Protein AF-A0A0G1GG68-F1 (afdb_monomer_lite)

pLDDT: mean 89.78, std 9.32, range [45.03, 97.19]

Sequence (156 aa):
MTKSARHTLVLLTSLGVIFFFASDQILANFTLQLSAALVVILIAIKHLNRRKPFHLLETVISTMAVVLVTGATGGTSSPFFFLNHFLLFEISYLLEPITCLSLSLGLMVFYLISGQTQGSAASLVPLISFIFMTPLAYLSGSLYKRLKKQPKELIR

Foldseek 3Di:
DDPLVVLLVLLLVLLVVLLVQCPDPVSVVCLLVLLVVLVVVLVVCCVVPVPDQDDSVSLSSLSSSLQSVCLNQQALPHPSLCSLLVSLLVCLQRHPLVSSVSVLVSSLVSSVVSVSQVPDPVSCVSNVVSVVSSVVSSVNSVVNVVVVPDPPVVPD

Organism: NCBI:txid1618443

Structure (mmCIF, N/CA/C/O backbone):
data_AF-A0A0G1GG68-F1
#
_entry.id   AF-A0A0G1GG68-F1
#
loop_
_atom_site.group_PDB
_atom_site.id
_atom_site.type_symbol
_atom_site.label_atom_id
_atom_site.label_alt_id
_atom_site.label_comp_id
_atom_site.label_asym_id
_atom_site.label_entity_id
_atom_site.label_seq_id
_atom_site.pdbx_PDB_ins_code
_atom_site.Cartn_x
_atom_site.Cartn_y
_atom_site.Cartn_z
_atom_site.occupancy
_atom_site.B_iso_or_equiv
_atom_site.auth_seq_id
_atom_site.auth_comp_id
_atom_site.auth_asym_id
_atom_site.auth_atom_id
_atom_site.pdbx_PDB_model_num
ATOM 1 N N . MET A 1 1 ? 4.101 -2.986 22.947 1.00 60.00 1 MET A N 1
ATOM 2 C CA . MET A 1 1 ? 3.761 -2.458 21.601 1.00 60.00 1 MET A CA 1
ATOM 3 C C . MET A 1 1 ? 2.335 -1.929 21.586 1.00 60.00 1 MET A C 1
ATOM 5 O O . MET A 1 1 ? 1.432 -2.669 21.973 1.00 60.00 1 MET A O 1
ATOM 9 N N . THR A 1 2 ? 2.133 -0.686 21.144 1.00 85.62 2 THR A N 1
ATOM 10 C CA . THR A 1 2 ? 0.797 -0.100 20.932 1.00 85.62 2 THR A CA 1
ATOM 11 C C . THR A 1 2 ? 0.059 -0.828 19.798 1.00 85.62 2 THR A C 1
ATOM 13 O O . THR A 1 2 ? 0.688 -1.447 18.938 1.00 85.62 2 THR A O 1
ATOM 16 N N . LYS A 1 3 ? -1.281 -0.780 19.786 1.00 85.25 3 LYS A N 1
ATOM 17 C CA . LYS A 1 3 ? -2.112 -1.428 18.750 1.00 85.25 3 LYS A CA 1
ATOM 18 C C . LYS A 1 3 ? -1.722 -0.982 17.333 1.00 85.25 3 LYS A C 1
ATOM 20 O O . LYS A 1 3 ? -1.520 -1.823 16.464 1.00 85.25 3 LYS A O 1
ATOM 25 N N . SER A 1 4 ? -1.510 0.321 17.152 1.00 86.19 4 SER A N 1
ATOM 26 C CA . SER A 1 4 ? -1.055 0.893 15.883 1.00 86.19 4 SER A CA 1
ATOM 27 C C . SER A 1 4 ? 0.317 0.363 15.454 1.00 86.19 4 SER A C 1
ATOM 29 O O . SER A 1 4 ? 0.471 -0.017 14.300 1.00 86.19 4 SER A O 1
ATOM 31 N N . ALA A 1 5 ? 1.282 0.225 16.374 1.00 89.44 5 ALA A N 1
ATOM 32 C CA . ALA A 1 5 ? 2.594 -0.334 16.039 1.00 89.44 5 ALA A CA 1
ATOM 33 C C . ALA A 1 5 ? 2.501 -1.778 15.518 1.00 89.44 5 ALA A C 1
ATOM 35 O O . ALA A 1 5 ? 3.222 -2.141 14.594 1.00 89.44 5 ALA A O 1
ATOM 36 N N . ARG A 1 6 ? 1.590 -2.597 16.068 1.00 91.12 6 ARG A N 1
ATOM 37 C CA . ARG A 1 6 ? 1.358 -3.963 15.565 1.00 91.12 6 ARG A CA 1
ATOM 38 C C . ARG A 1 6 ? 0.765 -3.947 14.158 1.00 91.12 6 ARG A C 1
ATOM 40 O O . ARG A 1 6 ? 1.236 -4.684 13.303 1.00 91.12 6 ARG A O 1
ATOM 47 N N . HIS A 1 7 ? -0.237 -3.103 13.913 1.00 92.50 7 HIS A N 1
ATOM 48 C CA . HIS A 1 7 ? -0.848 -2.973 12.589 1.00 92.50 7 HIS A CA 1
ATOM 49 C C . HIS A 1 7 ? 0.156 -2.490 11.542 1.00 92.50 7 HIS A C 1
ATOM 51 O O . HIS A 1 7 ? 0.258 -3.084 10.475 1.00 92.50 7 HIS A O 1
ATOM 57 N N . THR A 1 8 ? 0.943 -1.468 11.878 1.00 93.69 8 THR A N 1
ATOM 58 C CA . THR A 1 8 ? 2.023 -0.972 11.026 1.00 93.69 8 THR A CA 1
ATOM 59 C C . THR A 1 8 ? 3.031 -2.074 10.716 1.00 93.69 8 THR A C 1
ATOM 61 O O . THR A 1 8 ? 3.354 -2.276 9.551 1.00 93.69 8 THR A O 1
ATOM 64 N N . LEU A 1 9 ? 3.489 -2.825 11.724 1.00 94.56 9 LEU A N 1
ATOM 65 C CA . LEU A 1 9 ? 4.441 -3.917 11.513 1.00 94.56 9 LEU A CA 1
ATOM 66 C C . LEU A 1 9 ? 3.882 -4.976 10.555 1.00 94.56 9 LEU A C 1
ATOM 68 O O . LEU A 1 9 ? 4.578 -5.390 9.633 1.00 94.56 9 LEU A O 1
ATOM 72 N N . VAL A 1 10 ? 2.623 -5.381 10.737 1.00 95.50 10 VAL A N 1
ATOM 73 C CA . VAL A 1 10 ? 1.965 -6.368 9.866 1.00 95.50 10 VAL A CA 1
ATOM 74 C C . VAL A 1 10 ? 1.855 -5.856 8.427 1.00 95.50 10 VAL A C 1
ATOM 76 O O . VAL A 1 10 ? 2.174 -6.592 7.497 1.00 95.50 10 VAL A O 1
ATOM 79 N N . LEU A 1 11 ? 1.469 -4.593 8.227 1.00 95.38 11 LEU A N 1
ATOM 80 C CA . LEU A 1 11 ? 1.363 -4.012 6.885 1.00 95.38 11 LEU A CA 1
ATOM 81 C C . LEU A 1 11 ? 2.730 -3.871 6.205 1.00 95.38 11 LEU A C 1
ATOM 83 O O . LEU A 1 11 ? 2.870 -4.243 5.043 1.00 95.38 11 LEU A O 1
ATOM 87 N N . LEU A 1 12 ? 3.761 -3.419 6.920 1.00 96.00 12 LEU A N 1
ATOM 88 C CA . LEU A 1 12 ? 5.121 -3.360 6.370 1.00 96.00 12 LEU A CA 1
ATOM 89 C C . LEU A 1 12 ? 5.661 -4.758 6.047 1.00 96.00 12 LEU A C 1
ATOM 91 O O . LEU A 1 12 ? 6.300 -4.948 5.017 1.00 96.00 12 LEU A O 1
ATOM 95 N N . THR A 1 13 ? 5.338 -5.753 6.876 1.00 95.50 13 THR A N 1
ATOM 96 C CA . THR A 1 13 ? 5.674 -7.155 6.590 1.00 95.50 13 THR A CA 1
ATOM 97 C C . THR A 1 13 ? 4.985 -7.625 5.309 1.00 95.50 13 THR A C 1
ATOM 99 O O . THR A 1 13 ? 5.619 -8.284 4.492 1.00 95.50 13 THR A O 1
ATOM 102 N N . SER A 1 14 ? 3.724 -7.238 5.077 1.00 95.94 14 SER A N 1
ATOM 103 C CA . SER A 1 14 ? 3.024 -7.573 3.830 1.00 95.94 14 SER A CA 1
ATOM 104 C C . SER A 1 14 ? 3.705 -6.977 2.593 1.00 95.94 14 SER A C 1
ATOM 106 O O . SER A 1 14 ? 3.840 -7.674 1.593 1.00 95.94 14 SER A O 1
ATOM 108 N N . LEU A 1 15 ? 4.240 -5.751 2.680 1.00 96.12 15 LEU A N 1
ATOM 109 C CA . LEU A 1 15 ? 5.058 -5.176 1.604 1.00 96.12 15 LEU A CA 1
ATOM 110 C C . LEU A 1 15 ? 6.341 -5.982 1.371 1.00 96.12 15 LEU A C 1
ATOM 112 O O . LEU A 1 15 ? 6.711 -6.213 0.225 1.00 96.12 15 LEU A O 1
ATOM 116 N N . GLY A 1 16 ? 6.992 -6.453 2.439 1.00 94.31 16 GLY A N 1
ATOM 117 C CA . GLY A 1 16 ? 8.163 -7.328 2.340 1.00 94.31 16 GLY A CA 1
ATOM 118 C C . GLY A 1 16 ? 7.858 -8.665 1.657 1.00 94.31 16 GLY A C 1
ATOM 119 O O . GLY A 1 16 ? 8.627 -9.113 0.810 1.00 94.31 16 GLY A O 1
ATOM 120 N N . VAL A 1 17 ? 6.706 -9.273 1.958 1.00 94.62 17 VAL A N 1
ATOM 121 C CA . VAL A 1 17 ? 6.243 -10.501 1.287 1.00 94.62 17 VAL A CA 1
ATOM 122 C C . VAL A 1 17 ? 6.031 -10.259 -0.207 1.00 94.62 17 VAL A C 1
ATOM 124 O O . VAL A 1 17 ? 6.481 -11.059 -1.023 1.00 94.62 17 VAL A O 1
ATOM 127 N N . ILE A 1 18 ? 5.391 -9.147 -0.577 1.00 94.50 18 ILE A N 1
ATOM 128 C CA . ILE A 1 18 ? 5.194 -8.781 -1.988 1.00 94.50 18 ILE A CA 1
ATOM 129 C C . ILE A 1 18 ? 6.528 -8.525 -2.676 1.00 94.50 18 ILE A C 1
ATOM 131 O O . ILE A 1 18 ? 6.714 -8.949 -3.809 1.00 94.50 18 ILE A O 1
ATOM 135 N N . PHE A 1 19 ? 7.455 -7.844 -2.005 1.00 93.19 19 PHE A N 1
ATOM 136 C CA . PHE A 1 19 ? 8.781 -7.573 -2.546 1.00 93.19 19 PHE A CA 1
ATOM 137 C C . PHE A 1 19 ? 9.507 -8.876 -2.884 1.00 93.19 19 PHE A C 1
ATOM 139 O O . PHE A 1 19 ? 10.027 -9.020 -3.988 1.00 93.19 19 PHE A O 1
ATOM 146 N N . PHE A 1 20 ? 9.481 -9.848 -1.969 1.00 92.00 20 PHE A N 1
ATOM 147 C CA . PHE A 1 20 ? 10.051 -11.171 -2.208 1.00 92.00 20 PHE A CA 1
ATOM 148 C C . PHE A 1 20 ? 9.349 -11.894 -3.365 1.00 92.00 20 PHE A C 1
ATOM 150 O O . PHE A 1 20 ? 10.013 -12.419 -4.252 1.00 92.00 20 PHE A O 1
ATOM 157 N N . PHE A 1 21 ? 8.013 -11.859 -3.401 1.00 91.44 21 PHE A N 1
ATOM 158 C CA . PHE A 1 21 ? 7.219 -12.471 -4.469 1.00 91.44 21 PHE A CA 1
ATOM 159 C C . PHE A 1 21 ? 7.524 -11.872 -5.851 1.00 91.44 21 PHE A C 1
ATOM 161 O O . PHE A 1 21 ? 7.688 -12.605 -6.820 1.00 91.44 21 PHE A O 1
ATOM 168 N N . ALA A 1 22 ? 7.612 -10.544 -5.943 1.00 87.94 22 ALA A N 1
ATOM 169 C CA . ALA A 1 22 ? 7.856 -9.825 -7.191 1.00 87.94 22 ALA A CA 1
ATOM 170 C C . ALA A 1 22 ? 9.317 -9.910 -7.664 1.00 87.94 22 ALA A C 1
ATOM 172 O O . ALA A 1 22 ? 9.585 -9.686 -8.841 1.00 87.94 22 ALA A O 1
ATOM 173 N N . SER A 1 23 ? 10.251 -10.219 -6.760 1.00 88.19 23 SER A N 1
ATOM 174 C CA . SER A 1 23 ? 11.673 -10.383 -7.090 1.00 88.19 23 SER A CA 1
ATOM 175 C C . SER A 1 23 ? 11.993 -11.758 -7.685 1.00 88.19 23 SER A C 1
ATOM 177 O O . SER A 1 23 ? 13.050 -11.932 -8.285 1.00 88.19 23 SER A O 1
ATOM 179 N N . ASP A 1 24 ? 11.106 -12.740 -7.519 1.00 91.06 24 ASP A N 1
ATOM 180 C CA . ASP A 1 24 ? 11.285 -14.083 -8.063 1.00 91.06 24 ASP A CA 1
ATOM 181 C C . ASP A 1 24 ? 10.765 -14.178 -9.508 1.00 91.06 24 ASP A C 1
ATOM 183 O O . ASP A 1 24 ? 9.628 -13.815 -9.815 1.00 91.06 24 ASP A O 1
ATOM 187 N N . GLN A 1 25 ? 11.602 -14.698 -10.409 1.00 86.88 25 GLN A N 1
ATOM 188 C CA . GLN A 1 25 ? 11.333 -14.733 -11.849 1.00 86.88 25 GLN A CA 1
ATOM 189 C C . GLN A 1 25 ? 10.159 -15.650 -12.236 1.00 86.88 25 GLN A C 1
ATOM 191 O O . GLN A 1 25 ? 9.513 -15.420 -13.260 1.00 86.88 25 GLN A O 1
ATOM 196 N N . ILE A 1 26 ? 9.874 -16.691 -11.450 1.00 89.69 26 ILE A N 1
ATOM 197 C CA . ILE A 1 26 ? 8.784 -17.637 -11.718 1.00 89.69 26 ILE A CA 1
ATOM 198 C C . ILE A 1 26 ? 7.485 -17.080 -11.143 1.00 89.69 26 ILE A C 1
ATOM 200 O O . ILE A 1 26 ? 6.479 -17.009 -11.855 1.00 89.69 26 ILE A O 1
ATOM 204 N N . LEU A 1 27 ? 7.511 -16.656 -9.877 1.00 87.88 27 LEU A N 1
ATOM 205 C CA . LEU A 1 27 ? 6.339 -16.151 -9.157 1.00 87.88 27 LEU A CA 1
ATOM 206 C C . LEU A 1 27 ? 5.819 -14.843 -9.762 1.00 87.88 27 LEU A C 1
ATOM 208 O O . LEU A 1 27 ? 4.602 -14.666 -9.851 1.00 87.88 27 LEU A O 1
ATOM 212 N N . ALA A 1 28 ? 6.703 -13.972 -10.259 1.00 87.56 28 ALA A N 1
ATOM 213 C CA . ALA A 1 28 ? 6.314 -12.708 -10.882 1.00 87.56 28 ALA A CA 1
ATOM 214 C C . ALA A 1 28 ? 5.331 -12.885 -12.059 1.00 87.56 28 ALA A C 1
ATOM 216 O O . ALA A 1 28 ? 4.453 -12.038 -12.248 1.00 87.56 28 ALA A O 1
ATOM 217 N N . ASN A 1 29 ? 5.383 -14.008 -12.789 1.00 90.50 29 ASN A N 1
ATOM 218 C CA . ASN A 1 29 ? 4.451 -14.300 -13.892 1.00 90.50 29 ASN A CA 1
ATOM 219 C C . ASN A 1 29 ? 3.003 -14.518 -13.426 1.00 90.50 29 ASN A C 1
ATOM 221 O O . ASN A 1 29 ? 2.071 -14.411 -14.223 1.00 90.50 29 ASN A O 1
ATOM 225 N N . PHE A 1 30 ? 2.811 -14.812 -12.140 1.00 92.75 30 PHE A N 1
ATOM 226 C CA . PHE A 1 30 ? 1.506 -15.039 -11.524 1.00 92.75 30 PHE A CA 1
ATOM 227 C C . PHE A 1 30 ? 0.990 -13.816 -10.755 1.00 92.75 30 PHE A C 1
ATOM 229 O O . PHE A 1 30 ? -0.026 -13.907 -10.066 1.00 92.75 30 PHE A O 1
ATOM 236 N N . THR A 1 31 ? 1.661 -12.662 -10.854 1.00 92.81 31 THR A N 1
ATOM 237 C CA . THR A 1 31 ? 1.313 -11.446 -10.095 1.00 92.81 31 THR A CA 1
ATOM 23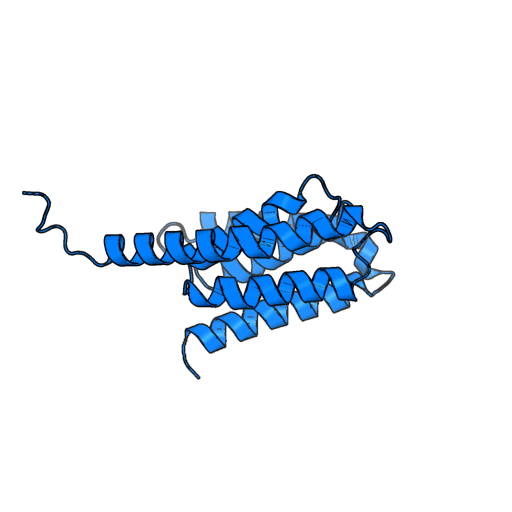8 C C . THR A 1 31 ? -0.121 -10.986 -10.358 1.00 92.81 31 THR A C 1
ATOM 240 O O . THR A 1 31 ? -0.843 -10.624 -9.425 1.00 92.81 31 THR A O 1
ATOM 243 N N . LEU A 1 32 ? -0.567 -11.018 -11.619 1.00 91.12 32 LEU A N 1
ATOM 244 C CA . LEU A 1 32 ? -1.909 -10.563 -11.985 1.00 91.12 32 LEU A CA 1
ATOM 245 C C . LEU A 1 32 ? -2.991 -11.556 -11.529 1.00 91.12 32 LEU A C 1
ATOM 247 O O . LEU A 1 32 ? -4.052 -11.157 -11.059 1.00 91.12 32 LEU A O 1
ATOM 251 N N . GLN A 1 33 ? -2.708 -12.855 -11.608 1.00 94.88 33 GLN A N 1
ATOM 252 C CA . GLN A 1 33 ? -3.591 -13.923 -11.146 1.00 94.88 33 GLN A CA 1
ATOM 253 C C . GLN A 1 33 ? -3.718 -13.889 -9.620 1.00 94.88 33 GLN A C 1
ATOM 255 O O . GLN A 1 33 ? -4.823 -14.001 -9.091 1.00 94.88 33 GLN A O 1
ATOM 260 N N . LEU A 1 34 ? -2.605 -13.677 -8.912 1.00 94.62 34 LEU A N 1
ATOM 261 C CA . LEU A 1 34 ? -2.590 -13.531 -7.461 1.00 94.62 34 LEU A CA 1
ATOM 262 C C . LEU A 1 34 ? -3.370 -12.291 -7.025 1.00 94.62 34 LEU A C 1
ATOM 264 O O . LEU A 1 34 ? -4.174 -12.375 -6.099 1.00 94.62 34 LEU A O 1
ATOM 268 N N . SER A 1 35 ? -3.180 -11.151 -7.692 1.00 94.38 35 SER A N 1
ATOM 269 C CA . SER A 1 35 ? -3.916 -9.935 -7.343 1.00 94.38 35 SER A CA 1
ATOM 270 C C . SER A 1 35 ? -5.422 -10.088 -7.576 1.00 94.38 35 SER A C 1
ATOM 272 O O . SER A 1 35 ? -6.209 -9.735 -6.697 1.00 94.38 35 SER A O 1
ATOM 274 N N . ALA A 1 36 ? -5.832 -10.715 -8.682 1.00 94.38 36 ALA A N 1
ATOM 275 C CA . ALA A 1 36 ? -7.230 -11.055 -8.935 1.00 94.38 36 ALA A CA 1
ATOM 276 C C . ALA A 1 36 ? -7.792 -12.000 -7.859 1.00 94.38 36 ALA A C 1
ATOM 278 O O . ALA A 1 36 ? -8.871 -11.747 -7.318 1.00 94.38 36 ALA A O 1
ATOM 279 N N . ALA A 1 37 ? -7.048 -13.047 -7.490 1.00 96.56 37 ALA A N 1
ATOM 280 C CA . ALA A 1 37 ? -7.442 -13.970 -6.429 1.00 96.56 37 ALA A CA 1
ATOM 281 C C . ALA A 1 37 ? -7.615 -13.253 -5.081 1.00 96.56 37 ALA A C 1
ATOM 283 O O . ALA A 1 37 ? -8.614 -13.470 -4.398 1.00 96.56 37 ALA A O 1
ATOM 284 N N . LEU A 1 38 ? -6.698 -12.350 -4.717 1.00 95.69 38 LEU A N 1
ATOM 285 C CA . LEU A 1 38 ? -6.792 -11.547 -3.494 1.00 95.69 38 LEU A CA 1
ATOM 286 C C . LEU A 1 38 ? -8.033 -10.648 -3.486 1.00 95.69 38 LEU A C 1
ATOM 288 O O . LEU A 1 38 ? -8.713 -10.569 -2.465 1.00 95.69 38 LEU A O 1
ATOM 292 N N . VAL A 1 39 ? -8.373 -10.019 -4.614 1.00 94.00 39 VAL A N 1
ATOM 293 C CA . VAL A 1 39 ? -9.599 -9.210 -4.736 1.00 94.00 39 VAL A CA 1
ATOM 294 C C . VAL A 1 39 ? -10.848 -10.079 -4.579 1.00 94.00 39 VAL A C 1
ATOM 296 O O . VAL A 1 39 ? -11.755 -9.715 -3.831 1.00 94.00 39 VAL A O 1
ATOM 299 N N . VAL A 1 40 ? -10.895 -11.252 -5.217 1.00 95.88 40 VAL A N 1
ATOM 300 C CA . VAL A 1 40 ? -12.015 -12.198 -5.059 1.00 95.88 40 VAL A CA 1
ATOM 301 C C . VAL A 1 40 ? -12.149 -12.647 -3.604 1.00 95.88 40 VAL A C 1
ATOM 303 O O . VAL A 1 40 ? -13.253 -12.638 -3.059 1.00 95.88 40 VAL A O 1
ATOM 306 N N . ILE A 1 41 ? -11.035 -12.977 -2.945 1.00 94.31 41 ILE A N 1
ATOM 307 C CA . ILE A 1 41 ? -11.006 -13.343 -1.524 1.00 94.31 41 ILE A CA 1
ATOM 308 C C . ILE A 1 41 ? -11.516 -12.187 -0.658 1.00 94.31 41 ILE A C 1
ATOM 310 O O . ILE A 1 41 ? -12.341 -12.412 0.226 1.00 94.31 41 ILE A O 1
ATOM 314 N N . LEU A 1 42 ? -11.087 -10.950 -0.922 1.00 92.12 42 LEU A N 1
ATOM 315 C CA . LEU A 1 42 ? -11.546 -9.764 -0.194 1.00 92.12 42 LEU A CA 1
ATOM 316 C C . LEU A 1 42 ? -13.070 -9.601 -0.299 1.00 92.12 42 LEU A C 1
ATOM 318 O O . LEU A 1 42 ? -13.750 -9.415 0.714 1.00 92.12 42 LEU A O 1
ATOM 322 N N . ILE A 1 43 ? -13.617 -9.728 -1.512 1.00 91.69 43 ILE A N 1
ATOM 323 C CA . ILE A 1 43 ? -15.061 -9.657 -1.769 1.00 91.69 43 ILE A CA 1
ATOM 324 C C . ILE A 1 43 ? -15.790 -10.792 -1.043 1.00 91.69 43 ILE A C 1
ATOM 326 O O . ILE A 1 43 ? -16.803 -10.543 -0.387 1.00 91.69 43 ILE A O 1
ATOM 330 N N . ALA A 1 44 ? -15.274 -12.021 -1.106 1.00 92.62 44 ALA A N 1
ATOM 331 C CA . ALA A 1 44 ? -15.870 -13.185 -0.455 1.00 92.62 44 ALA A CA 1
ATOM 332 C C . ALA A 1 44 ? -15.902 -13.036 1.075 1.00 92.62 44 ALA A C 1
ATOM 334 O O . ALA A 1 44 ? -16.951 -13.234 1.694 1.00 92.62 44 ALA A O 1
ATOM 335 N N . ILE A 1 45 ? -14.789 -12.609 1.684 1.00 89.06 45 ILE A N 1
ATOM 336 C CA . ILE A 1 45 ? -14.704 -12.327 3.124 1.00 89.06 45 ILE A CA 1
ATOM 337 C C . ILE A 1 45 ? -15.731 -11.267 3.502 1.00 89.06 45 ILE A C 1
ATOM 339 O O . ILE A 1 45 ? -16.491 -11.462 4.454 1.00 89.06 45 ILE A O 1
ATOM 343 N N . LYS A 1 46 ? -15.810 -10.173 2.738 1.00 86.69 46 LYS A N 1
ATOM 344 C CA . LYS A 1 46 ? -16.751 -9.093 3.031 1.00 86.69 46 LYS A CA 1
ATOM 345 C C . LYS A 1 46 ? -18.203 -9.542 2.902 1.00 86.69 46 LYS A C 1
ATOM 347 O O . LYS A 1 46 ? -19.048 -9.166 3.719 1.00 86.69 46 LYS A O 1
ATOM 352 N N . HIS A 1 47 ? -18.489 -10.351 1.887 1.00 88.44 47 HIS A N 1
ATOM 353 C CA . HIS A 1 47 ? -19.816 -10.891 1.640 1.00 88.44 47 HIS A CA 1
ATOM 354 C C . HIS A 1 47 ? -20.264 -11.847 2.747 1.00 88.44 47 HIS A C 1
ATOM 356 O O . HIS A 1 47 ? -21.441 -11.831 3.108 1.00 88.44 47 HIS A O 1
ATOM 362 N N . LEU A 1 48 ? -19.345 -12.640 3.305 1.00 87.88 48 LEU A N 1
ATOM 363 C CA . LEU A 1 48 ? -19.627 -13.578 4.392 1.00 87.88 48 LEU A CA 1
ATOM 364 C C . LEU A 1 48 ? -19.721 -12.871 5.755 1.00 87.88 48 LEU A C 1
ATOM 366 O O . LEU A 1 48 ? -20.603 -13.162 6.559 1.00 87.88 48 LEU A O 1
ATOM 370 N N . ASN A 1 49 ? -18.871 -11.872 5.997 1.00 85.12 49 ASN A N 1
ATOM 371 C CA . ASN A 1 49 ? -18.766 -11.159 7.272 1.00 85.12 49 ASN A CA 1
ATOM 372 C C . ASN A 1 49 ? -19.548 -9.834 7.310 1.00 85.12 49 ASN A C 1
ATOM 374 O O . ASN A 1 49 ? -19.123 -8.893 7.981 1.00 85.12 49 ASN A O 1
ATOM 378 N N . ARG A 1 50 ? -20.720 -9.741 6.658 1.00 75.44 50 ARG A N 1
ATOM 379 C CA . ARG A 1 50 ? -21.478 -8.473 6.477 1.00 75.44 50 ARG A CA 1
ATOM 380 C C . ARG A 1 50 ? -21.690 -7.633 7.744 1.00 75.44 50 ARG A C 1
ATOM 382 O O . ARG A 1 50 ? -21.871 -6.424 7.642 1.00 75.44 50 ARG A O 1
ATOM 389 N N . ARG A 1 51 ? -21.698 -8.257 8.928 1.00 70.88 51 ARG A N 1
ATOM 390 C CA . ARG A 1 51 ? -21.947 -7.597 10.223 1.00 70.88 51 ARG A CA 1
ATOM 391 C C . ARG A 1 51 ? -20.688 -7.200 10.995 1.00 70.88 51 ARG A C 1
ATOM 393 O O . ARG A 1 51 ? -20.806 -6.484 11.986 1.00 70.88 51 ARG A O 1
ATOM 400 N N . LYS A 1 52 ? -19.501 -7.662 10.592 1.00 71.44 52 LYS A N 1
ATOM 401 C CA . LYS A 1 52 ? -18.257 -7.340 11.298 1.00 71.44 52 LYS A CA 1
ATOM 402 C C . LYS A 1 52 ? -17.629 -6.070 10.713 1.00 71.44 52 LYS A C 1
ATOM 404 O O . LYS A 1 52 ? -17.672 -5.868 9.494 1.00 71.44 52 LYS A O 1
ATOM 409 N N . PRO A 1 53 ? -17.091 -5.180 11.567 1.00 69.62 53 PRO A N 1
ATOM 410 C CA . PRO A 1 53 ? -16.330 -4.036 11.089 1.00 69.62 53 PRO A CA 1
ATOM 411 C C . PRO A 1 53 ? -15.120 -4.529 10.297 1.00 69.62 53 PRO A C 1
ATOM 413 O O . PRO A 1 53 ? -14.592 -5.598 10.590 1.00 69.62 53 PRO A O 1
ATOM 416 N N . PHE A 1 54 ? -14.694 -3.743 9.308 1.00 66.88 54 PHE A N 1
ATOM 417 C 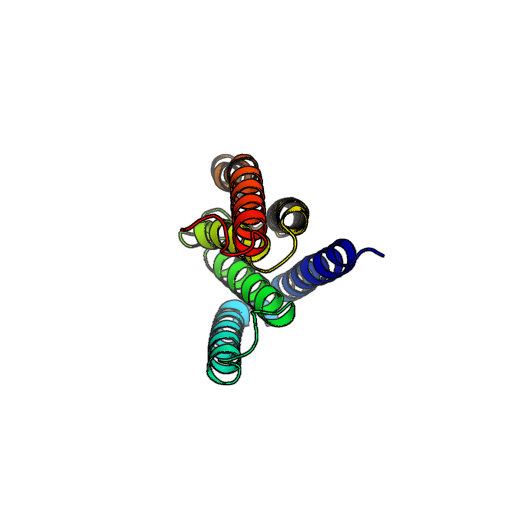CA . PHE A 1 54 ? -13.514 -4.085 8.526 1.00 66.88 54 PHE A CA 1
ATOM 418 C C . PHE A 1 54 ? -12.290 -4.267 9.457 1.00 66.88 54 PHE A C 1
ATOM 420 O O . PHE A 1 54 ? -12.066 -3.440 10.349 1.00 66.88 54 PHE A O 1
ATOM 427 N N . HIS A 1 55 ? -11.537 -5.353 9.291 1.00 82.31 55 HIS A N 1
ATOM 428 C CA . HIS A 1 55 ? -10.444 -5.793 10.163 1.00 82.31 55 HIS A CA 1
ATOM 429 C C . HIS A 1 55 ? -9.072 -5.717 9.471 1.00 82.31 55 HIS A C 1
ATOM 431 O O . HIS A 1 55 ? -8.966 -5.596 8.256 1.00 82.31 55 HIS A O 1
ATOM 437 N N . LEU A 1 56 ? -8.003 -5.864 10.266 1.00 89.56 56 LEU A N 1
ATOM 438 C CA . LEU A 1 56 ? -6.605 -5.853 9.813 1.00 89.56 56 LEU A CA 1
ATOM 439 C C . LEU A 1 56 ? -6.340 -6.770 8.607 1.00 89.56 56 LEU A C 1
ATOM 441 O O . LEU A 1 56 ? -5.601 -6.386 7.710 1.00 89.56 56 LEU A O 1
ATOM 445 N N . LEU A 1 57 ? -6.943 -7.962 8.579 1.00 90.12 57 LEU A N 1
ATOM 446 C CA . LEU A 1 57 ? -6.747 -8.935 7.502 1.00 90.12 57 LEU A CA 1
ATOM 447 C C . LEU A 1 57 ? -7.226 -8.402 6.145 1.00 90.12 57 LEU A C 1
ATOM 449 O O . LEU A 1 57 ? -6.522 -8.536 5.152 1.00 90.12 57 LEU A O 1
ATOM 453 N N . GLU A 1 58 ? -8.393 -7.763 6.103 1.00 91.38 58 GLU A N 1
ATOM 454 C CA . GLU A 1 58 ? -8.929 -7.192 4.866 1.00 91.38 58 GLU A CA 1
ATOM 455 C C . GLU A 1 58 ? -8.041 -6.046 4.368 1.00 91.38 58 GLU A C 1
ATOM 457 O O . GLU A 1 58 ? -7.760 -5.963 3.177 1.00 91.38 58 GLU A O 1
ATOM 462 N N . THR A 1 59 ? -7.509 -5.227 5.280 1.00 93.38 59 THR A N 1
ATOM 463 C CA . THR A 1 59 ? -6.559 -4.161 4.935 1.00 93.38 59 THR A CA 1
ATOM 464 C C . THR A 1 59 ? -5.220 -4.705 4.429 1.00 93.38 59 THR A C 1
ATOM 466 O O . THR A 1 59 ? -4.625 -4.122 3.525 1.00 93.38 59 THR A O 1
ATOM 469 N N . VAL A 1 60 ? -4.742 -5.833 4.967 1.00 95.62 60 VAL A N 1
ATOM 470 C CA . VAL A 1 60 ? -3.545 -6.525 4.457 1.00 95.62 60 VAL A CA 1
ATOM 471 C C . VAL A 1 60 ? -3.792 -7.035 3.041 1.00 95.62 60 VAL A C 1
ATOM 473 O O . VAL A 1 60 ? -2.987 -6.773 2.155 1.00 95.62 60 VAL A O 1
ATOM 476 N N . ILE A 1 61 ? -4.925 -7.701 2.806 1.00 95.31 61 ILE A N 1
ATOM 477 C CA . ILE A 1 61 ? -5.295 -8.213 1.480 1.00 95.31 61 ILE A CA 1
ATOM 478 C C . ILE A 1 61 ? -5.445 -7.062 0.477 1.00 95.31 61 ILE A C 1
ATOM 480 O O . ILE A 1 61 ? -4.912 -7.159 -0.626 1.00 95.31 61 ILE A O 1
ATOM 484 N N . SER A 1 62 ? -6.106 -5.964 0.865 1.00 95.50 62 SER A N 1
ATOM 485 C CA . SER A 1 62 ? -6.240 -4.758 0.034 1.00 95.50 62 SER A CA 1
ATOM 486 C C . SER A 1 62 ? -4.870 -4.165 -0.309 1.00 95.50 62 SER A C 1
ATOM 488 O O . SER A 1 62 ? -4.562 -3.955 -1.481 1.00 95.50 62 SER A O 1
ATOM 490 N N . THR A 1 63 ? -3.994 -4.006 0.693 1.00 96.62 63 THR A N 1
ATOM 491 C CA . THR A 1 63 ? -2.612 -3.533 0.497 1.00 96.62 63 THR A CA 1
ATOM 492 C C . THR A 1 63 ? -1.868 -4.410 -0.501 1.00 96.62 63 THR A C 1
ATOM 494 O O . THR A 1 63 ? -1.270 -3.901 -1.448 1.00 96.62 63 THR A O 1
ATOM 497 N N . MET A 1 64 ? -1.943 -5.732 -0.328 1.00 97.00 64 MET A N 1
ATOM 498 C CA . MET A 1 64 ? -1.277 -6.672 -1.221 1.00 97.00 64 MET A CA 1
ATOM 499 C C . MET A 1 64 ? -1.814 -6.597 -2.645 1.00 97.00 64 MET A C 1
ATOM 501 O O . MET A 1 64 ? -1.033 -6.489 -3.587 1.00 97.00 64 MET A O 1
ATOM 505 N N . ALA A 1 65 ? -3.135 -6.602 -2.809 1.00 96.44 65 ALA A N 1
ATOM 506 C CA . ALA A 1 65 ? -3.770 -6.530 -4.117 1.00 96.44 65 ALA A CA 1
ATOM 507 C C . ALA A 1 65 ? -3.391 -5.241 -4.860 1.00 96.44 65 ALA A C 1
ATOM 509 O O . ALA A 1 65 ? -2.979 -5.302 -6.017 1.00 96.44 65 ALA A O 1
ATOM 510 N N . VAL A 1 66 ? -3.468 -4.086 -4.192 1.00 96.56 66 VAL A N 1
ATOM 511 C CA . VAL A 1 66 ? -3.149 -2.782 -4.792 1.00 96.56 66 VAL A CA 1
ATOM 512 C C . VAL A 1 66 ? -1.695 -2.721 -5.251 1.00 96.56 66 VAL A C 1
ATOM 514 O O . VAL A 1 66 ? -1.431 -2.331 -6.390 1.00 96.56 66 VAL A O 1
ATOM 517 N N . VAL A 1 67 ? -0.751 -3.134 -4.404 1.00 96.19 67 VAL A N 1
ATOM 518 C CA . VAL A 1 67 ? 0.681 -3.082 -4.733 1.00 96.19 67 VAL A CA 1
ATOM 519 C C . VAL A 1 67 ? 1.036 -4.077 -5.842 1.00 96.19 67 VAL A C 1
ATOM 521 O O . VAL A 1 67 ? 1.784 -3.729 -6.751 1.00 96.19 67 VAL A O 1
ATOM 524 N N . LEU A 1 68 ? 0.458 -5.284 -5.838 1.00 95.31 68 LEU A N 1
ATOM 525 C CA . LEU A 1 68 ? 0.671 -6.266 -6.909 1.00 95.31 68 LEU A CA 1
ATOM 526 C C . LEU A 1 68 ? 0.116 -5.775 -8.255 1.00 95.31 68 LEU A C 1
ATOM 528 O O . LEU A 1 68 ? 0.810 -5.868 -9.265 1.00 95.31 68 LEU A O 1
ATOM 532 N N . VAL A 1 69 ? -1.106 -5.222 -8.287 1.00 95.25 69 VAL A N 1
ATOM 533 C CA . VAL A 1 69 ? -1.702 -4.677 -9.524 1.00 95.25 69 VAL A CA 1
ATOM 534 C C . VAL A 1 69 ? -0.847 -3.549 -10.077 1.00 95.25 69 VAL A C 1
ATOM 536 O O . VAL A 1 69 ? -0.541 -3.525 -11.267 1.00 95.25 69 VAL A O 1
ATOM 539 N N . THR A 1 70 ? -0.458 -2.604 -9.228 1.00 94.81 70 THR A N 1
ATOM 540 C CA . THR A 1 70 ? 0.296 -1.425 -9.667 1.00 94.81 70 THR A CA 1
ATOM 541 C C . THR A 1 70 ? 1.714 -1.786 -10.092 1.00 94.81 70 THR A C 1
ATOM 543 O O . THR A 1 70 ? 2.148 -1.319 -11.140 1.00 94.81 70 THR A O 1
ATOM 546 N N . GLY A 1 71 ? 2.386 -2.703 -9.390 1.00 92.31 71 GLY A N 1
ATOM 547 C CA . GLY A 1 71 ? 3.664 -3.272 -9.824 1.00 92.31 71 GLY A CA 1
ATOM 548 C C . GLY A 1 71 ? 3.574 -3.977 -11.183 1.00 92.31 71 GLY A C 1
ATOM 549 O O . GLY A 1 71 ? 4.353 -3.681 -12.083 1.00 92.31 71 G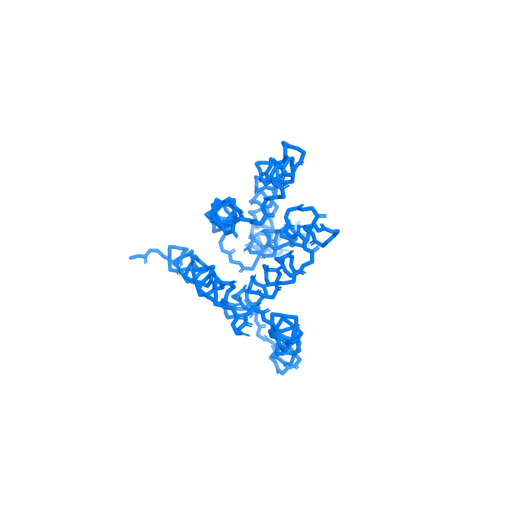LY A O 1
ATOM 550 N N . ALA A 1 72 ? 2.573 -4.839 -11.390 1.00 91.62 72 ALA A N 1
ATOM 551 C CA . ALA A 1 72 ? 2.402 -5.567 -12.654 1.00 91.62 72 ALA A CA 1
ATOM 552 C C . ALA A 1 72 ? 2.013 -4.681 -13.852 1.00 91.62 72 ALA A C 1
ATOM 554 O O . ALA A 1 72 ? 2.178 -5.092 -14.996 1.00 91.62 72 ALA A O 1
ATOM 555 N N . THR A 1 73 ? 1.477 -3.481 -13.611 1.00 92.12 73 THR A N 1
ATOM 556 C CA . THR A 1 73 ? 0.940 -2.588 -14.657 1.00 92.12 73 THR A CA 1
ATOM 557 C C . THR A 1 73 ? 1.820 -1.364 -14.922 1.00 92.12 73 THR A C 1
ATOM 559 O O . THR A 1 73 ? 1.347 -0.366 -15.464 1.00 92.12 73 THR A O 1
ATOM 562 N N . GLY A 1 74 ? 3.103 -1.429 -14.558 1.00 89.19 74 GLY A N 1
ATOM 563 C CA . GLY A 1 74 ? 4.088 -0.386 -14.870 1.00 89.19 74 GLY A CA 1
ATOM 564 C C . GLY A 1 74 ? 4.532 0.464 -13.679 1.00 89.19 74 GLY A C 1
ATOM 565 O O . GLY A 1 74 ? 5.090 1.548 -13.885 1.00 89.19 74 GLY A O 1
ATOM 566 N N . GLY A 1 75 ? 4.292 -0.004 -12.452 1.00 92.50 75 GLY A N 1
ATOM 567 C CA . GLY A 1 75 ? 4.825 0.582 -11.227 1.00 92.50 75 GLY A CA 1
ATOM 568 C C . GLY A 1 75 ? 4.310 1.995 -10.985 1.00 92.50 75 GLY A C 1
ATOM 569 O O . GLY A 1 75 ? 3.102 2.243 -10.976 1.00 92.50 75 GLY A O 1
ATOM 570 N N . THR A 1 76 ? 5.223 2.951 -10.810 1.00 92.94 76 THR A N 1
ATOM 571 C CA . THR A 1 76 ? 4.844 4.353 -10.565 1.00 92.94 76 THR A CA 1
ATOM 572 C C . THR A 1 76 ? 4.171 5.015 -11.765 1.00 92.94 76 THR A C 1
ATOM 574 O O . THR A 1 76 ? 3.376 5.928 -11.581 1.00 92.94 76 THR A O 1
ATOM 577 N N . SER A 1 77 ? 4.422 4.536 -12.986 1.00 91.75 77 SER A N 1
ATOM 578 C CA . SER A 1 77 ? 3.782 5.068 -14.202 1.00 91.75 77 SER A CA 1
ATOM 579 C C . SER A 1 77 ? 2.473 4.350 -14.548 1.00 91.75 77 SER A C 1
ATOM 581 O O . SER A 1 77 ? 1.873 4.623 -15.585 1.00 91.75 77 SER A O 1
ATOM 583 N N . SER A 1 78 ? 2.025 3.425 -13.692 1.00 91.75 78 SER A N 1
ATOM 584 C CA . SER A 1 78 ? 0.773 2.704 -13.889 1.00 91.75 78 SER A CA 1
ATOM 585 C C . SER A 1 78 ? -0.426 3.660 -13.838 1.00 91.75 78 SER A C 1
ATOM 587 O O . SER A 1 78 ? -0.538 4.452 -12.894 1.00 91.75 78 SER A O 1
ATOM 589 N N . PRO A 1 79 ? -1.405 3.532 -14.755 1.00 91.75 79 PRO A N 1
ATOM 590 C CA . PRO A 1 79 ? -2.671 4.253 -14.643 1.00 91.75 79 PRO A CA 1
ATOM 591 C C . PRO A 1 79 ? -3.453 3.861 -13.382 1.00 91.75 79 PRO A C 1
ATOM 593 O O . PRO A 1 79 ? -4.342 4.597 -12.971 1.00 91.75 79 PRO A O 1
ATOM 596 N N . PHE A 1 80 ? -3.119 2.737 -12.738 1.00 94.69 80 PHE A N 1
ATOM 597 C CA . PHE A 1 80 ? -3.715 2.288 -11.480 1.00 94.69 80 PHE A CA 1
ATOM 598 C C . PHE A 1 80 ? -2.975 2.793 -10.239 1.00 94.69 80 PHE A C 1
ATOM 600 O O . PHE A 1 80 ? -3.409 2.510 -9.124 1.00 94.69 80 PHE A O 1
ATOM 607 N N . PHE A 1 81 ? -1.886 3.560 -10.380 1.00 94.69 81 PHE A N 1
ATOM 608 C CA . PHE A 1 81 ? -1.099 4.031 -9.236 1.00 94.69 81 PHE A CA 1
ATOM 609 C C . PHE A 1 81 ? -1.940 4.825 -8.223 1.00 94.69 81 PHE A C 1
ATOM 611 O O . PHE A 1 81 ? -1.686 4.767 -7.017 1.00 94.69 81 PHE A O 1
ATOM 618 N N . PHE A 1 82 ? -3.001 5.499 -8.686 1.00 94.94 82 PHE A N 1
ATOM 619 C CA . PHE A 1 82 ? -3.952 6.208 -7.829 1.00 94.94 82 PHE A CA 1
ATOM 620 C C . PHE A 1 82 ? -4.593 5.313 -6.747 1.00 94.94 82 PHE A C 1
ATOM 622 O O . PHE A 1 82 ? -4.967 5.820 -5.690 1.00 94.94 82 PHE A O 1
ATOM 629 N N . LEU A 1 83 ? -4.666 3.991 -6.953 1.00 96.75 83 LEU A N 1
ATOM 630 C CA . LEU A 1 83 ? -5.168 3.038 -5.959 1.00 96.75 83 LEU A CA 1
ATOM 631 C C . LEU A 1 83 ? -4.336 3.043 -4.673 1.00 96.75 83 LEU A C 1
ATOM 633 O O . LEU A 1 83 ? -4.901 2.887 -3.594 1.00 96.75 83 LEU A O 1
ATOM 637 N N . ASN A 1 84 ? -3.025 3.302 -4.750 1.00 96.81 84 ASN A N 1
ATOM 638 C CA . ASN A 1 84 ? -2.198 3.457 -3.550 1.00 96.81 84 ASN A CA 1
ATOM 639 C C . ASN A 1 84 ? -2.654 4.656 -2.705 1.00 96.81 84 ASN A C 1
ATOM 641 O O . ASN A 1 84 ? -2.591 4.606 -1.481 1.00 96.81 84 ASN A O 1
ATOM 645 N N . HIS A 1 85 ? -3.155 5.723 -3.331 1.00 96.25 85 HIS A N 1
ATOM 646 C CA . HIS A 1 85 ? -3.702 6.863 -2.598 1.00 96.25 85 HIS A CA 1
ATOM 647 C C . HIS A 1 85 ? -5.008 6.483 -1.899 1.00 96.25 85 HIS A C 1
ATOM 649 O O . HIS A 1 85 ? -5.153 6.749 -0.708 1.00 96.25 85 HIS A O 1
ATOM 655 N N . PHE A 1 86 ? -5.922 5.794 -2.592 1.00 96.44 86 PHE A N 1
ATOM 656 C CA . PHE A 1 86 ? -7.140 5.264 -1.967 1.00 96.44 86 PHE A CA 1
ATOM 657 C C . PHE A 1 86 ? -6.838 4.313 -0.809 1.00 96.44 86 PHE A C 1
ATOM 659 O O . PHE A 1 86 ? -7.508 4.388 0.218 1.00 96.44 86 PHE A O 1
ATOM 666 N N . LEU A 1 87 ? -5.794 3.493 -0.928 1.00 96.88 87 LEU A N 1
ATOM 667 C CA . LEU A 1 87 ? -5.334 2.608 0.137 1.00 96.88 87 LEU A CA 1
ATOM 668 C C . LEU A 1 87 ? -4.916 3.387 1.399 1.00 96.88 87 LEU A C 1
ATOM 670 O O . LEU A 1 87 ? -5.242 2.977 2.513 1.00 96.88 87 LEU A O 1
ATOM 674 N N . LEU A 1 88 ? -4.253 4.542 1.258 1.00 97.19 88 LEU A N 1
ATOM 675 C CA . LEU A 1 88 ? -3.918 5.396 2.408 1.00 97.19 88 LEU A CA 1
ATOM 676 C C . LEU A 1 88 ? -5.173 5.912 3.122 1.00 97.19 88 LEU A C 1
ATOM 678 O O . LEU A 1 88 ? -5.225 5.908 4.356 1.00 97.19 88 LEU A O 1
ATOM 682 N N . PHE A 1 89 ? -6.193 6.324 2.363 1.00 96.50 89 PHE A N 1
ATOM 683 C CA . PHE A 1 89 ? -7.485 6.726 2.926 1.00 96.50 89 PHE A CA 1
ATOM 684 C C . PHE A 1 89 ? -8.194 5.550 3.600 1.00 96.50 89 PHE A C 1
ATOM 686 O O . PHE A 1 89 ? -8.658 5.695 4.731 1.00 96.50 89 PHE A O 1
ATOM 693 N N . GLU A 1 90 ? -8.230 4.384 2.950 1.00 94.88 90 GLU A N 1
ATOM 694 C CA . GLU A 1 90 ? -8.781 3.146 3.504 1.00 94.88 90 GLU A CA 1
ATOM 695 C C . GLU A 1 90 ? -8.164 2.860 4.879 1.00 94.88 90 GLU A C 1
ATOM 697 O O . GLU A 1 90 ? -8.874 2.773 5.881 1.00 94.88 90 GLU A O 1
ATOM 702 N N . ILE A 1 91 ? -6.836 2.815 4.970 1.00 94.38 91 ILE A N 1
ATOM 703 C CA . ILE A 1 91 ? -6.126 2.534 6.225 1.00 94.38 91 ILE A CA 1
ATOM 704 C C . ILE A 1 91 ? -6.431 3.572 7.293 1.00 94.38 91 ILE A C 1
ATOM 706 O O . ILE A 1 91 ? -6.639 3.213 8.450 1.00 94.38 91 ILE A O 1
ATOM 710 N N . SER A 1 92 ? -6.483 4.850 6.925 1.00 94.81 92 SER A N 1
ATOM 711 C CA . SER A 1 92 ? -6.758 5.917 7.884 1.00 94.81 92 SER A CA 1
ATOM 712 C C . SER A 1 92 ? -8.183 5.843 8.457 1.00 94.81 92 SER A C 1
ATOM 714 O O . SER A 1 92 ? -8.408 6.148 9.635 1.00 94.81 92 SER A O 1
ATOM 716 N N . TYR A 1 93 ? -9.154 5.390 7.656 1.00 92.75 93 TYR A N 1
ATOM 717 C CA . TYR A 1 93 ? -10.537 5.181 8.095 1.00 92.75 93 TYR A CA 1
ATOM 718 C C . TYR A 1 93 ? -10.727 3.888 8.897 1.00 92.75 93 TYR A C 1
ATOM 720 O O . TYR A 1 93 ? -11.446 3.889 9.905 1.00 92.75 93 TYR A O 1
ATOM 728 N N . LEU A 1 94 ? -10.116 2.788 8.452 1.00 90.12 94 LEU A N 1
ATOM 729 C CA . LEU A 1 94 ? -10.311 1.445 9.008 1.00 90.12 94 LEU A CA 1
ATOM 730 C C . LEU A 1 94 ? -9.432 1.199 10.243 1.00 90.12 94 LEU A C 1
ATOM 732 O O . LEU A 1 94 ? -9.909 0.723 11.278 1.00 90.12 94 LEU A O 1
ATOM 736 N N . LEU A 1 95 ? -8.151 1.547 10.151 1.00 91.00 95 LEU A N 1
ATOM 737 C CA . LEU A 1 95 ? -7.134 1.393 11.192 1.00 91.00 95 LEU A CA 1
ATOM 738 C C . LEU A 1 95 ? -6.795 2.758 11.789 1.00 91.00 95 LEU A C 1
ATOM 740 O O . LEU A 1 95 ? -7.535 3.722 11.635 1.00 91.00 95 LEU A O 1
ATOM 744 N N . GLU A 1 96 ? -5.753 2.857 12.605 1.00 91.44 96 GLU A N 1
ATOM 745 C CA . GLU A 1 96 ? -5.294 4.113 13.194 1.00 91.44 96 GLU A CA 1
ATOM 746 C C . GLU A 1 96 ? -4.725 5.067 12.125 1.00 91.44 96 GLU A C 1
ATOM 748 O O . GLU A 1 96 ? -3.869 4.642 11.358 1.00 91.44 96 GLU A O 1
ATOM 753 N N . PRO A 1 97 ? -5.113 6.362 12.100 1.00 90.88 97 PRO A N 1
ATOM 754 C CA . PRO A 1 97 ? -4.632 7.309 11.089 1.00 90.88 97 PRO A CA 1
ATOM 755 C C . PRO A 1 97 ? -3.108 7.371 10.989 1.00 90.88 97 PRO A C 1
ATOM 757 O O . PRO A 1 97 ? -2.556 7.424 9.901 1.00 90.88 97 PRO A O 1
ATOM 760 N N . ILE A 1 98 ? -2.397 7.278 12.115 1.00 92.88 98 ILE A N 1
ATOM 761 C CA . ILE A 1 98 ? -0.926 7.268 12.130 1.00 92.88 98 ILE A CA 1
ATOM 762 C C . ILE A 1 98 ? -0.324 6.111 11.305 1.00 92.88 98 ILE A C 1
ATOM 764 O O . ILE A 1 98 ? 0.776 6.233 10.777 1.00 92.88 98 ILE A O 1
ATOM 768 N N . THR A 1 99 ? -1.045 5.000 11.135 1.00 93.19 99 THR A N 1
ATOM 769 C CA . THR A 1 99 ? -0.584 3.846 10.355 1.00 93.19 99 THR A CA 1
ATOM 770 C C . THR A 1 99 ? -0.520 4.157 8.855 1.00 93.19 99 THR A C 1
ATOM 772 O O . THR A 1 99 ? 0.342 3.602 8.176 1.00 93.19 99 THR A O 1
ATOM 775 N N . CYS A 1 100 ? -1.332 5.090 8.332 1.00 94.62 100 CYS A N 1
ATOM 776 C CA . CYS A 1 100 ? -1.222 5.501 6.926 1.00 94.62 100 CYS A CA 1
ATOM 777 C C . CYS A 1 100 ? 0.084 6.265 6.652 1.00 94.62 100 CYS A C 1
ATOM 779 O O . CYS A 1 100 ? 0.655 6.112 5.578 1.00 94.62 100 CYS A O 1
ATOM 781 N N . LEU A 1 101 ? 0.609 7.015 7.633 1.00 95.00 101 LEU A N 1
ATOM 782 C CA . LEU A 1 101 ? 1.908 7.692 7.521 1.00 95.00 101 LEU A CA 1
ATOM 783 C C . LEU A 1 101 ? 3.048 6.686 7.371 1.00 95.00 101 LEU A C 1
ATOM 785 O O . LEU A 1 101 ? 3.865 6.796 6.458 1.00 95.00 101 LEU A O 1
ATOM 789 N N . SER A 1 102 ? 3.073 5.669 8.234 1.00 95.06 102 SER A N 1
ATOM 790 C CA . SER A 1 102 ? 4.081 4.612 8.148 1.00 95.06 102 SER A CA 1
ATOM 791 C C . SER A 1 102 ? 3.965 3.812 6.854 1.00 95.06 102 SER A C 1
ATOM 793 O O . SER A 1 102 ? 4.990 3.508 6.246 1.00 95.06 102 SER A O 1
ATOM 795 N N . LEU A 1 103 ? 2.742 3.489 6.409 1.00 95.62 103 LEU A N 1
ATOM 796 C CA . LEU A 1 103 ? 2.581 2.765 5.152 1.00 95.62 103 LEU A CA 1
ATOM 797 C C . LEU A 1 103 ? 3.000 3.614 3.953 1.00 95.62 103 LEU A C 1
ATOM 799 O O . LEU A 1 103 ? 3.663 3.086 3.073 1.00 95.62 103 LEU A O 1
ATOM 803 N N . SER A 1 104 ? 2.677 4.907 3.916 1.00 96.94 104 SER A N 1
ATOM 804 C CA . SER A 1 104 ? 3.126 5.791 2.836 1.00 96.94 104 SER A CA 1
ATOM 805 C C . SER A 1 104 ? 4.643 5.765 2.677 1.00 96.94 104 SER A C 1
ATOM 807 O O . SER A 1 104 ? 5.131 5.646 1.556 1.00 96.94 104 SER A O 1
ATOM 809 N N . LEU A 1 105 ? 5.391 5.858 3.781 1.00 95.88 105 LEU A N 1
ATOM 810 C CA . LEU A 1 105 ? 6.849 5.747 3.739 1.00 95.88 105 LEU A CA 1
ATOM 811 C C . LEU A 1 105 ? 7.283 4.357 3.261 1.00 95.88 105 LEU A C 1
ATOM 813 O O . LEU A 1 105 ? 8.166 4.250 2.414 1.00 95.88 105 LEU A O 1
ATOM 817 N N . GLY A 1 106 ? 6.625 3.301 3.746 1.00 96.19 106 GLY A N 1
ATOM 818 C CA . GLY A 1 106 ? 6.862 1.930 3.293 1.00 96.19 106 GLY A CA 1
ATOM 819 C C . GLY A 1 106 ? 6.632 1.742 1.792 1.00 96.19 106 GLY A C 1
ATOM 820 O O . GLY A 1 106 ? 7.453 1.117 1.133 1.00 96.19 106 GLY A O 1
ATOM 821 N N . LEU A 1 107 ? 5.567 2.322 1.235 1.00 96.31 107 LEU A N 1
ATOM 822 C CA . LEU A 1 107 ? 5.255 2.286 -0.195 1.00 96.31 107 LEU A CA 1
ATOM 823 C C . LEU A 1 107 ? 6.293 3.059 -1.007 1.00 96.31 107 LEU A C 1
ATOM 825 O O . LEU A 1 107 ? 6.772 2.545 -2.012 1.00 96.31 107 LEU A O 1
ATOM 829 N N . MET A 1 108 ? 6.686 4.259 -0.565 1.00 94.88 108 MET A N 1
ATOM 830 C CA . MET A 1 108 ? 7.754 5.023 -1.223 1.00 94.88 108 MET A CA 1
ATOM 831 C C . MET A 1 108 ? 9.046 4.209 -1.300 1.00 94.88 108 MET A C 1
ATOM 833 O O . MET A 1 108 ? 9.612 4.055 -2.379 1.00 94.88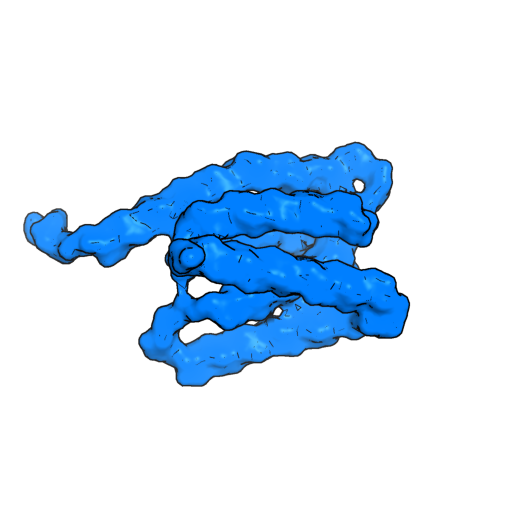 108 MET A O 1
ATOM 837 N N . VAL A 1 109 ? 9.479 3.640 -0.172 1.00 94.31 109 VAL A N 1
ATOM 838 C CA . VAL A 1 109 ? 10.670 2.781 -0.105 1.00 94.31 109 VAL A CA 1
ATOM 839 C C . VAL A 1 109 ? 10.502 1.542 -0.986 1.00 94.31 109 VAL A C 1
ATOM 841 O O . VAL A 1 109 ? 11.411 1.206 -1.740 1.00 94.31 109 VAL A O 1
ATOM 844 N N . PHE A 1 110 ? 9.334 0.899 -0.951 1.00 95.00 110 PHE A N 1
ATOM 845 C CA . PHE A 1 110 ? 9.024 -0.267 -1.773 1.00 95.00 110 PHE A CA 1
ATOM 846 C C . PHE A 1 110 ? 9.202 0.029 -3.266 1.00 95.00 110 PHE A C 1
ATOM 848 O O . PHE A 1 110 ? 9.949 -0.686 -3.929 1.00 95.00 110 PHE A O 1
ATOM 855 N N . TYR A 1 111 ? 8.577 1.082 -3.805 1.00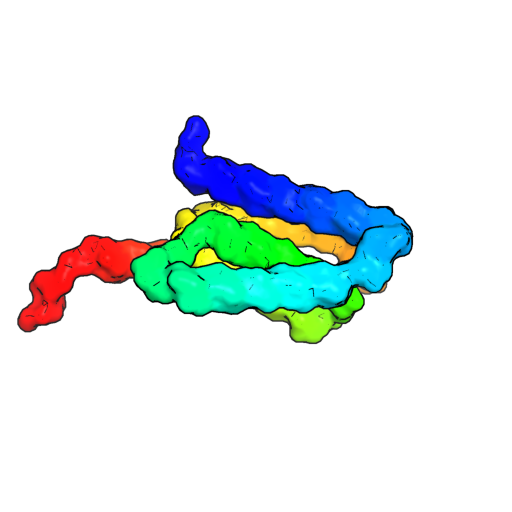 93.00 111 TYR A N 1
ATOM 856 C CA . TYR A 1 111 ? 8.674 1.405 -5.237 1.00 93.00 111 TYR A CA 1
ATOM 857 C C . TYR A 1 111 ? 10.085 1.826 -5.656 1.00 93.00 111 TYR A C 1
ATOM 859 O O . TYR A 1 111 ? 10.500 1.517 -6.770 1.00 93.00 111 TYR A O 1
ATOM 867 N N . LEU A 1 112 ? 10.831 2.494 -4.769 1.00 91.56 112 LEU A N 1
ATOM 868 C CA . LEU A 1 112 ? 12.218 2.882 -5.031 1.00 91.56 112 LEU A CA 1
ATOM 869 C C . LEU A 1 112 ? 13.157 1.671 -5.092 1.00 91.56 112 LEU A C 1
ATOM 871 O O . LEU A 1 112 ? 13.998 1.602 -5.982 1.00 91.56 112 LEU A O 1
ATOM 875 N N . ILE A 1 113 ? 13.018 0.717 -4.167 1.00 91.50 113 ILE A N 1
ATOM 876 C CA . ILE A 1 113 ? 13.927 -0.438 -4.067 1.00 91.50 113 ILE A CA 1
ATOM 877 C C . ILE A 1 113 ? 13.541 -1.557 -5.043 1.00 91.50 113 ILE A C 1
ATOM 879 O O . ILE A 1 113 ? 14.415 -2.252 -5.549 1.00 91.50 113 ILE A O 1
ATOM 883 N N . SER A 1 114 ? 12.253 -1.731 -5.349 1.00 88.75 114 SER A N 1
ATOM 884 C CA . SER A 1 114 ? 11.771 -2.782 -6.265 1.00 88.75 114 SER A CA 1
ATOM 885 C C . SER A 1 114 ? 12.043 -2.511 -7.749 1.00 88.75 114 SER A C 1
ATOM 887 O O . SER A 1 114 ? 11.630 -3.306 -8.590 1.00 88.75 114 SER A O 1
ATOM 889 N N . GLY A 1 115 ? 12.702 -1.398 -8.096 1.00 82.75 115 GLY A N 1
ATOM 890 C CA . GLY A 1 115 ? 12.970 -1.034 -9.493 1.00 82.75 115 GLY A CA 1
ATOM 891 C C . GLY A 1 115 ? 11.706 -0.699 -10.293 1.00 82.75 115 GLY A C 1
ATOM 892 O O . GLY A 1 115 ? 11.732 -0.675 -11.518 1.00 82.75 115 GLY A O 1
ATOM 893 N N . GLN A 1 116 ? 10.593 -0.427 -9.608 1.00 84.62 116 GLN A N 1
ATOM 894 C CA . GLN A 1 116 ? 9.293 -0.097 -10.206 1.00 84.62 116 GLN A CA 1
ATOM 895 C C . GLN A 1 116 ? 9.188 1.382 -10.627 1.00 84.62 116 GLN A C 1
ATOM 897 O O . GLN A 1 116 ? 8.117 1.872 -10.997 1.00 84.62 116 GLN A O 1
ATOM 902 N N . THR A 1 117 ? 10.307 2.103 -10.563 1.00 82.00 117 THR A N 1
ATOM 903 C CA . THR A 1 117 ? 10.516 3.417 -11.164 1.00 82.00 117 THR A CA 1
ATOM 904 C C . THR A 1 117 ? 11.191 3.202 -12.520 1.00 82.00 117 THR A C 1
ATOM 906 O O . THR A 1 117 ? 12.277 2.637 -12.604 1.00 82.00 117 THR A O 1
ATOM 909 N N . GLN A 1 118 ? 10.555 3.620 -13.617 1.00 75.56 118 GLN A N 1
ATOM 910 C CA . GLN A 1 118 ? 11.013 3.343 -14.992 1.00 75.56 118 GLN A CA 1
ATOM 911 C C . GLN A 1 118 ? 12.266 4.154 -15.413 1.00 75.56 118 GLN A C 1
ATOM 913 O O . GLN A 1 118 ? 12.372 4.602 -16.550 1.00 75.56 118 GLN A O 1
ATOM 918 N N . GLY A 1 119 ? 13.195 4.433 -14.493 1.00 70.69 119 GLY A N 1
ATOM 919 C CA . GLY A 1 119 ? 14.469 5.123 -14.745 1.00 70.69 119 GLY A CA 1
ATOM 920 C C . GLY A 1 119 ? 14.374 6.611 -15.118 1.00 70.69 119 GLY A C 1
ATOM 921 O O . GLY A 1 119 ? 15.393 7.293 -15.156 1.00 70.69 119 GLY A O 1
ATOM 922 N N . SER A 1 120 ? 13.175 7.145 -15.366 1.00 78.75 120 SER A N 1
ATOM 923 C CA . SER A 1 120 ? 12.951 8.558 -15.693 1.00 78.75 120 SER A CA 1
ATOM 924 C C . SER A 1 120 ? 12.623 9.385 -14.451 1.00 78.75 120 SER A C 1
ATOM 926 O O . SER A 1 120 ? 11.848 8.948 -13.599 1.00 78.75 120 SER A O 1
ATOM 928 N N . ALA A 1 121 ? 13.117 10.625 -14.382 1.00 80.69 121 ALA A N 1
ATOM 929 C CA . ALA A 1 121 ? 12.751 11.580 -13.331 1.00 80.69 121 ALA A CA 1
ATOM 930 C C . ALA A 1 121 ? 11.228 11.814 -13.250 1.00 80.69 121 ALA A C 1
ATOM 932 O O . ALA A 1 121 ? 10.687 12.008 -12.162 1.00 80.69 121 ALA A O 1
ATOM 933 N N . ALA A 1 122 ? 10.513 11.705 -14.377 1.00 84.69 122 ALA A N 1
ATOM 934 C CA . ALA A 1 122 ? 9.053 11.804 -14.410 1.00 84.69 122 ALA A CA 1
ATOM 935 C C . ALA A 1 122 ? 8.364 10.687 -13.602 1.00 84.69 122 ALA A C 1
ATOM 937 O O . ALA A 1 122 ? 7.308 10.907 -13.015 1.00 84.69 122 ALA A O 1
ATOM 938 N N . SER A 1 123 ? 8.991 9.510 -13.495 1.00 83.25 123 SER A N 1
ATOM 939 C CA . SER A 1 123 ? 8.461 8.367 -12.740 1.00 83.25 123 SER A CA 1
ATOM 940 C C . SER A 1 123 ? 8.534 8.546 -11.214 1.00 83.25 123 SER A C 1
ATOM 942 O O . SER A 1 123 ? 7.964 7.742 -10.478 1.00 83.25 123 SER A O 1
ATOM 944 N N . LEU A 1 124 ? 9.190 9.610 -10.728 1.00 87.38 124 LEU A N 1
ATOM 945 C CA . LEU A 1 124 ? 9.237 9.983 -9.309 1.00 87.38 124 LEU A CA 1
ATOM 946 C C . LEU A 1 124 ? 8.090 10.915 -8.901 1.00 87.38 124 LEU A C 1
ATOM 948 O O . LEU A 1 124 ? 7.747 10.977 -7.721 1.00 87.38 124 LEU A O 1
ATOM 952 N N . VAL A 1 125 ? 7.465 11.610 -9.858 1.00 90.56 125 VAL A N 1
ATOM 953 C CA . VAL A 1 125 ? 6.340 12.528 -9.600 1.00 90.56 125 VAL A CA 1
ATOM 954 C C . VAL A 1 125 ? 5.201 11.846 -8.823 1.00 90.56 125 VAL A C 1
ATOM 956 O O . VAL A 1 125 ? 4.741 12.426 -7.837 1.00 90.56 125 VAL A O 1
ATOM 959 N N . PRO A 1 126 ? 4.789 10.605 -9.150 1.00 91.75 126 PRO A N 1
ATOM 960 C CA . PRO A 1 126 ? 3.758 9.897 -8.389 1.00 91.75 126 PRO A CA 1
ATOM 961 C C . PRO A 1 126 ? 4.158 9.617 -6.932 1.00 91.75 126 PRO A C 1
ATOM 963 O O . PRO A 1 126 ? 3.307 9.612 -6.046 1.00 91.75 126 PRO A O 1
ATOM 966 N N . LEU A 1 127 ? 5.451 9.442 -6.638 1.00 92.56 127 LEU A N 1
ATOM 967 C CA . LEU A 1 127 ? 5.927 9.254 -5.262 1.00 92.56 127 LEU A CA 1
ATOM 968 C C . LEU A 1 127 ? 5.845 10.548 -4.450 1.00 92.56 127 LEU A C 1
ATOM 970 O O . LEU A 1 127 ? 5.569 10.504 -3.254 1.00 92.56 127 LEU A O 1
ATOM 974 N N . ILE A 1 128 ? 6.025 11.705 -5.092 1.00 92.00 128 ILE A N 1
ATOM 975 C CA . ILE A 1 128 ? 5.823 13.012 -4.451 1.00 92.00 128 ILE A CA 1
ATOM 976 C C . ILE A 1 128 ? 4.351 13.183 -4.053 1.00 92.00 128 ILE A C 1
ATOM 978 O O . ILE A 1 128 ? 4.062 13.760 -3.004 1.00 92.00 128 ILE A O 1
ATOM 982 N N . SER A 1 129 ? 3.409 12.628 -4.823 1.00 93.62 129 SER A N 1
ATOM 983 C CA . SER A 1 129 ? 1.981 12.661 -4.481 1.00 93.62 129 SER A CA 1
ATOM 984 C C . SER A 1 129 ? 1.680 12.025 -3.119 1.00 93.62 129 SER A C 1
ATOM 986 O O . SER A 1 129 ? 0.776 12.495 -2.427 1.00 93.62 129 SER A O 1
ATOM 988 N N . PHE A 1 130 ? 2.473 11.048 -2.662 1.00 94.81 130 PHE A N 1
ATOM 989 C CA . PHE A 1 130 ? 2.333 10.496 -1.313 1.00 94.81 130 PHE A CA 1
ATOM 990 C C . PHE A 1 130 ? 2.590 11.527 -0.209 1.00 94.81 130 PHE A C 1
ATOM 992 O O . PHE A 1 130 ? 1.879 11.515 0.796 1.00 94.81 130 PHE A O 1
ATOM 999 N N . ILE A 1 131 ? 3.529 12.460 -0.394 1.00 93.75 131 ILE A N 1
ATOM 1000 C CA . ILE A 1 131 ? 3.829 13.517 0.590 1.00 93.75 131 ILE A CA 1
ATOM 1001 C C . ILE A 1 131 ? 2.598 14.402 0.820 1.00 93.75 131 ILE A C 1
ATOM 1003 O O . ILE A 1 131 ? 2.322 14.798 1.951 1.00 93.75 131 ILE A O 1
ATOM 1007 N N . PHE A 1 132 ? 1.823 14.664 -0.234 1.00 93.56 132 PHE A N 1
ATOM 1008 C CA . PHE A 1 132 ? 0.618 15.492 -0.166 1.00 93.56 132 PHE A CA 1
ATOM 1009 C C . PHE A 1 132 ? -0.627 14.708 0.256 1.00 93.56 132 PHE A C 1
ATOM 1011 O O . PHE A 1 132 ? -1.435 15.192 1.047 1.00 93.56 132 PHE A O 1
ATOM 1018 N N . MET A 1 133 ? -0.792 13.482 -0.234 1.00 95.69 133 MET A N 1
ATOM 1019 C CA . MET A 1 133 ? -2.000 12.690 0.012 1.00 95.69 133 MET A CA 1
ATOM 1020 C C . MET A 1 133 ? -2.026 12.049 1.396 1.00 95.69 133 MET A C 1
ATOM 1022 O O . MET A 1 133 ? -3.094 11.882 1.978 1.00 95.69 133 MET A O 1
ATOM 1026 N N . THR A 1 134 ? -0.872 11.726 1.968 1.00 96.19 134 THR A N 1
ATOM 1027 C CA . THR A 1 134 ? -0.791 11.114 3.299 1.00 96.19 134 THR A CA 1
ATOM 1028 C C . THR A 1 134 ? -1.315 11.998 4.431 1.00 96.19 134 THR A C 1
ATOM 1030 O O . THR A 1 134 ? -2.110 11.494 5.227 1.00 96.19 134 THR A O 1
ATOM 1033 N N . PRO A 1 135 ? -0.952 13.294 4.549 1.00 95.94 135 PRO A N 1
ATOM 1034 C CA . PRO A 1 135 ? -1.540 14.157 5.571 1.00 95.94 135 PRO A CA 1
ATOM 1035 C C . PRO A 1 135 ? -3.041 14.364 5.349 1.00 95.94 135 PRO A C 1
ATOM 1037 O O . PRO A 1 135 ? -3.788 14.416 6.325 1.00 95.94 135 PRO A O 1
ATOM 1040 N N . LEU A 1 136 ? -3.508 14.402 4.094 1.00 96.56 136 LEU A N 1
ATOM 1041 C CA . LEU A 1 136 ? -4.939 14.453 3.779 1.00 96.56 136 LEU A CA 1
ATOM 1042 C C . LEU A 1 136 ? -5.665 13.184 4.246 1.00 96.56 136 LEU A C 1
ATOM 1044 O O . LEU A 1 136 ? -6.698 13.273 4.911 1.00 96.56 136 LEU A O 1
ATOM 1048 N N . ALA A 1 137 ? -5.099 12.007 3.976 1.00 97.06 137 ALA A N 1
ATOM 1049 C CA . ALA A 1 137 ? -5.624 10.734 4.456 1.00 97.06 137 ALA A CA 1
ATOM 1050 C C . ALA A 1 137 ? -5.636 10.677 5.987 1.00 97.06 137 ALA A C 1
ATOM 1052 O O . ALA A 1 137 ? -6.664 10.343 6.583 1.00 97.06 137 ALA A O 1
ATOM 1053 N N . TYR A 1 138 ? -4.536 11.061 6.640 1.00 97.06 138 TYR A N 1
ATOM 1054 C CA . TYR A 1 138 ? -4.429 11.131 8.098 1.00 97.06 138 TYR A CA 1
ATOM 1055 C C . TYR A 1 138 ? -5.505 12.041 8.698 1.00 97.06 138 TYR A C 1
ATOM 1057 O O . TYR A 1 138 ? -6.248 11.626 9.592 1.00 97.06 138 TYR A O 1
ATOM 1065 N N . LEU A 1 139 ? -5.622 13.270 8.184 1.00 97.19 139 LEU A N 1
ATOM 1066 C CA . LEU A 1 139 ? -6.597 14.251 8.648 1.00 97.19 139 LEU A CA 1
ATOM 1067 C C . LEU A 1 139 ? -8.012 13.697 8.496 1.00 97.19 139 LEU A C 1
ATOM 1069 O O . LEU A 1 139 ? -8.766 13.685 9.469 1.00 97.19 139 LEU A O 1
ATOM 1073 N N . SER A 1 140 ? -8.344 13.171 7.318 1.00 95.25 140 SER A N 1
ATOM 1074 C CA . SER A 1 140 ? -9.679 12.652 7.042 1.00 95.25 140 SER A CA 1
ATOM 1075 C C . SER A 1 140 ? -10.052 11.488 7.963 1.00 95.25 140 SER A C 1
ATOM 1077 O O . SER A 1 140 ? -11.116 11.495 8.584 1.00 95.25 140 SER A O 1
ATOM 1079 N N . GLY A 1 141 ? -9.155 10.516 8.152 1.00 94.06 141 GLY A N 1
ATOM 1080 C CA . GLY A 1 141 ? -9.397 9.411 9.083 1.00 94.06 141 GLY A CA 1
ATOM 1081 C C . GLY A 1 141 ? -9.483 9.858 10.536 1.00 94.06 141 GLY A C 1
ATOM 1082 O O . GLY A 1 141 ? -10.307 9.349 11.302 1.00 94.06 141 GLY A O 1
ATOM 1083 N N . SER A 1 142 ? -8.696 10.862 10.925 1.00 94.44 142 SER A N 1
ATOM 1084 C CA . SER A 1 142 ? -8.777 11.448 12.263 1.00 94.44 142 SER A CA 1
ATOM 1085 C C . SER A 1 142 ? -10.125 12.140 12.506 1.00 94.44 142 SER A C 1
ATOM 1087 O O . SER A 1 142 ? -10.737 11.916 13.553 1.00 94.44 142 SER A O 1
ATOM 1089 N N . LEU A 1 143 ? -10.629 12.901 11.528 1.00 94.00 143 LEU A N 1
ATOM 1090 C CA . LEU A 1 143 ? -11.935 13.561 11.568 1.00 94.00 143 LEU A CA 1
ATOM 1091 C C . LEU A 1 143 ? -13.060 12.532 11.623 1.00 94.00 143 LEU A C 1
ATOM 1093 O O . LEU A 1 143 ? -13.896 12.585 12.523 1.00 94.00 143 LEU A O 1
ATOM 1097 N N . TYR A 1 144 ? -13.024 11.533 10.742 1.00 92.50 144 TYR A N 1
ATOM 1098 C CA . TYR A 1 144 ? -13.996 10.444 10.721 1.00 92.50 144 TYR A CA 1
ATOM 1099 C C . TYR A 1 144 ? -14.099 9.738 12.080 1.00 92.50 144 TYR A C 1
ATOM 1101 O O . TYR A 1 144 ? -15.193 9.521 12.605 1.00 92.50 144 TYR A O 1
ATOM 1109 N N . LYS A 1 145 ? -12.961 9.433 12.714 1.00 90.25 145 LYS A N 1
ATOM 1110 C CA . LYS A 1 145 ? -12.946 8.799 14.040 1.00 90.25 145 LYS A CA 1
ATOM 1111 C C . LYS A 1 145 ? -13.452 9.702 15.155 1.00 90.25 145 LYS A C 1
ATOM 1113 O O . LYS A 1 145 ? -14.032 9.183 16.107 1.00 90.25 145 LYS A O 1
ATOM 1118 N N . ARG A 1 146 ? -13.221 11.015 15.073 1.00 90.62 146 ARG A N 1
ATOM 1119 C CA . ARG A 1 146 ? -13.769 11.987 16.031 1.00 90.62 146 ARG A CA 1
ATOM 1120 C C . ARG A 1 146 ? -15.289 12.044 15.920 1.00 90.62 146 ARG A C 1
ATOM 1122 O O . ARG A 1 146 ? -15.959 11.863 16.929 1.00 90.62 146 ARG A O 1
ATOM 1129 N N . LEU A 1 147 ? -15.813 12.168 14.701 1.00 90.25 147 LEU A N 1
ATOM 1130 C CA . LEU A 1 147 ? -17.253 12.199 14.431 1.00 90.25 147 LEU A CA 1
ATOM 1131 C C . LEU A 1 147 ? -17.947 10.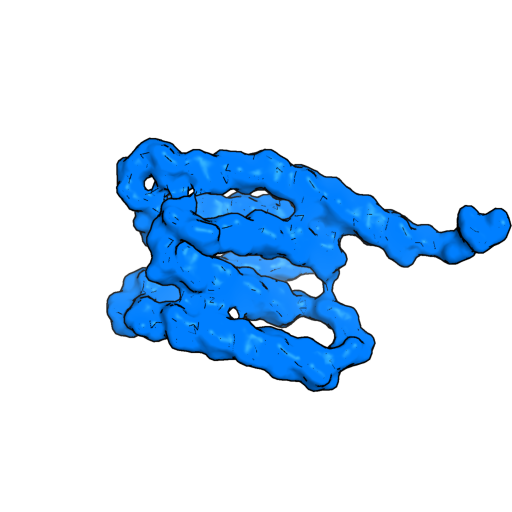900 14.856 1.00 90.25 147 LEU A C 1
ATOM 1133 O O . LEU A 1 147 ? -18.997 10.933 15.483 1.00 90.25 147 LEU A O 1
ATOM 1137 N N . LYS A 1 148 ? -17.326 9.741 14.610 1.00 85.81 148 LYS A N 1
ATOM 1138 C CA . LYS A 1 148 ? -17.871 8.440 15.032 1.00 85.81 148 LYS A CA 1
ATOM 1139 C C . LYS A 1 148 ? -17.921 8.259 16.556 1.00 85.81 148 LYS A C 1
ATOM 1141 O O . LYS A 1 148 ? -18.725 7.470 17.045 1.00 85.81 148 LYS A O 1
ATOM 1146 N N . LYS A 1 149 ? -17.028 8.922 17.298 1.00 83.06 149 LYS A N 1
ATOM 1147 C CA . LYS A 1 149 ? -16.961 8.852 18.767 1.00 83.06 149 LYS A CA 1
ATOM 1148 C C . LYS A 1 149 ? -17.856 9.876 19.463 1.00 83.06 149 LYS A C 1
ATOM 1150 O O . LYS A 1 149 ? -18.092 9.713 20.656 1.00 83.06 149 LYS A O 1
ATOM 1155 N N . GLN A 1 150 ? -18.320 10.915 18.768 1.00 79.31 150 GLN A N 1
ATOM 1156 C CA . GLN A 1 150 ? -19.250 11.872 19.358 1.00 79.31 150 GLN A CA 1
ATOM 1157 C C . GLN A 1 150 ? -20.600 11.181 19.614 1.00 79.31 150 GLN A C 1
ATOM 1159 O O . GLN A 1 150 ? -21.165 10.587 18.691 1.00 79.31 150 GLN A O 1
ATOM 1164 N N . PRO A 1 151 ? -21.117 11.206 20.857 1.00 61.59 151 PRO A N 1
ATOM 1165 C CA . PRO A 1 151 ? -22.451 10.701 21.139 1.00 61.59 151 PRO A CA 1
ATOM 1166 C C . PRO A 1 151 ? -23.481 11.531 20.362 1.00 61.59 151 PRO A C 1
ATOM 1168 O O . PRO A 1 151 ? -23.315 12.735 20.183 1.00 61.59 151 PRO A O 1
ATOM 1171 N N . LYS A 1 152 ? -24.560 10.880 19.911 1.00 60.66 152 LYS A N 1
ATOM 1172 C CA . LYS A 1 152 ? -25.660 11.458 19.109 1.00 60.66 152 LYS A CA 1
ATOM 1173 C C . LYS A 1 152 ? -26.430 12.615 19.787 1.00 60.66 152 LYS A C 1
ATOM 1175 O O . LYS A 1 152 ? -27.468 13.020 19.281 1.00 60.66 152 LYS A O 1
ATOM 1180 N N . GLU A 1 153 ? -25.960 13.145 20.913 1.00 55.12 153 GLU A N 1
ATOM 1181 C CA . GLU A 1 153 ? -26.669 14.139 21.729 1.00 55.12 153 GLU A CA 1
ATOM 1182 C C . GLU A 1 153 ? -26.594 15.578 21.196 1.00 55.12 153 GLU A C 1
ATOM 1184 O O . GLU A 1 153 ? -27.323 16.433 21.680 1.00 55.12 153 GLU A O 1
ATOM 1189 N N . LEU A 1 154 ? -25.781 15.854 20.171 1.00 56.31 154 LEU A N 1
ATOM 1190 C CA . LEU A 1 154 ? -25.680 17.186 19.547 1.00 56.31 154 LEU A CA 1
ATOM 1191 C C . LEU A 1 154 ? -26.596 17.380 18.325 1.00 56.31 154 LEU A C 1
ATOM 1193 O O . LEU A 1 154 ? -26.518 18.407 17.660 1.00 56.31 154 LEU A O 1
ATOM 1197 N N . ILE A 1 155 ? -27.454 16.402 18.021 1.00 57.47 155 ILE A N 1
ATOM 1198 C CA . ILE A 1 155 ? -28.503 16.520 16.999 1.00 57.47 155 ILE A CA 1
ATOM 1199 C C . ILE A 1 155 ? -29.851 16.367 17.711 1.00 57.47 155 ILE A C 1
ATOM 1201 O O . ILE A 1 155 ? -30.523 15.339 17.609 1.00 57.47 155 ILE A O 1
ATOM 1205 N N . ARG A 1 156 ? -30.197 17.370 18.512 1.00 45.03 156 ARG A N 1
ATOM 1206 C CA . ARG A 1 156 ? -31.556 17.640 18.979 1.00 45.03 156 ARG A CA 1
ATOM 1207 C C . ARG A 1 156 ? -31.859 19.104 18.738 1.00 45.03 156 ARG A C 1
ATOM 1209 O O . ARG A 1 156 ? -30.948 19.919 18.998 1.00 45.03 156 ARG A O 1
#

Radius of gyration: 16.51 Å; chains: 1; bounding box: 46×35×37 Å

Secondary structure (DSSP, 8-state):
--HHHHHHHHHHHHHHHHHHHHHSTTGGGGHHHHHHHHHHHHHHHHHH-TTSPP-HHHHHHHHHHHHHHHHHTTGGG-TTTHHHHHHHHHHHHHS-HHHHHHHHHHHHHHHHHTT-S-SSGGGGHHHHHHHHHHHHHHHHHHHHHHHHHS-GGG--